Protein AF-A0AA35QQZ6-F1 (afdb_monomer_lite)

pLDDT: mean 83.64, std 11.32, range [43.91, 93.62]

Organism: NCBI:txid74358

Radius of gyration: 11.22 Å; chains: 1; bounding box: 22×29×30 Å

Sequence (56 aa):
CANAPRSFVPGNQVFARNYVGDIPWVPTTVVGVTGPRSYQVALEDGRLWRRHIDQL

Foldseek 3Di:
DDPPPDDDDAQDWAWAADPPDDDGTAIWGFHDDPDPFWTWTAHPVRDIDIDGNVRD

Structure (mmCIF, N/CA/C/O backbone):
data_AF-A0AA35QQZ6-F1
#
_entry.id   AF-A0AA35QQZ6-F1
#
loop_
_atom_site.group_PDB
_atom_site.id
_atom_site.type_symbol
_atom_site.label_atom_id
_atom_site.label_alt_id
_atom_site.label_comp_id
_atom_site.label_asym_id
_atom_site.label_entity_id
_atom_site.label_seq_id
_atom_site.pdbx_PDB_ins_code
_atom_site.Cartn_x
_atom_site.Cartn_y
_atom_site.Cartn_z
_atom_site.occupancy
_atom_site.B_iso_or_equiv
_atom_site.auth_seq_id
_atom_site.auth_comp_id
_atom_site.auth_asym_id
_atom_site.auth_atom_id
_atom_site.pdbx_PDB_model_num
ATOM 1 N N . CYS A 1 1 ? -6.661 18.397 15.232 1.00 43.91 1 CYS A N 1
ATOM 2 C CA . CYS A 1 1 ? -7.957 17.716 15.014 1.00 43.91 1 CYS A CA 1
ATOM 3 C C . CYS A 1 1 ? -8.126 17.569 13.502 1.00 43.91 1 CYS A C 1
ATOM 5 O O . CYS A 1 1 ? -8.108 18.592 12.850 1.00 43.91 1 CYS A O 1
ATOM 7 N N . ALA A 1 2 ? -8.153 16.424 12.831 1.00 49.75 2 ALA A N 1
ATOM 8 C CA . ALA A 1 2 ? -8.229 15.024 13.202 1.00 49.75 2 ALA A CA 1
ATOM 9 C C . ALA A 1 2 ? -7.274 14.257 12.269 1.00 49.75 2 ALA A C 1
ATOM 11 O O . ALA A 1 2 ? -7.464 14.274 11.059 1.00 49.75 2 ALA A O 1
ATOM 12 N N . ASN A 1 3 ? -6.249 13.597 12.811 1.00 53.00 3 ASN A N 1
ATOM 13 C CA . ASN A 1 3 ? -5.520 12.587 12.046 1.00 53.00 3 ASN A CA 1
ATOM 14 C C . ASN A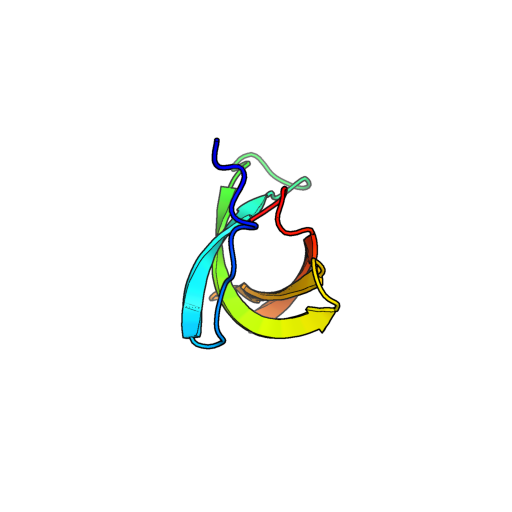 1 3 ? -6.195 11.250 12.356 1.00 53.00 3 ASN A C 1
ATOM 16 O O . ASN A 1 3 ? -5.647 10.424 13.085 1.00 53.00 3 ASN A O 1
ATOM 20 N N . ALA A 1 4 ? -7.457 11.109 11.936 1.00 56.56 4 ALA A N 1
ATOM 21 C CA . ALA A 1 4 ? -8.103 9.809 11.993 1.00 56.56 4 ALA A CA 1
ATOM 22 C C . ALA A 1 4 ? -7.213 8.875 11.164 1.00 56.56 4 ALA A C 1
ATOM 24 O O . ALA A 1 4 ? -6.921 9.215 10.011 1.00 56.56 4 ALA A O 1
ATOM 25 N N . PRO A 1 5 ? -6.698 7.772 11.736 1.00 60.12 5 PRO A N 1
ATOM 26 C CA . PRO A 1 5 ? -5.940 6.832 10.939 1.00 60.12 5 PRO A CA 1
ATOM 27 C C . PRO A 1 5 ? -6.852 6.435 9.785 1.00 60.12 5 PRO A C 1
ATOM 29 O O . PRO A 1 5 ? -7.999 6.034 10.005 1.00 60.12 5 PRO A O 1
ATOM 32 N N . ARG A 1 6 ? -6.365 6.610 8.551 1.00 73.44 6 ARG A N 1
ATOM 33 C CA . ARG A 1 6 ? -7.036 6.022 7.394 1.00 73.44 6 ARG A CA 1
ATOM 34 C C . ARG A 1 6 ? -7.254 4.547 7.772 1.00 73.44 6 ARG A C 1
ATOM 36 O O . ARG A 1 6 ? -6.439 3.947 8.475 1.00 73.44 6 ARG A O 1
ATOM 43 N N . SER A 1 7 ? -8.398 3.979 7.452 1.00 76.25 7 SER A N 1
ATOM 44 C CA . SER A 1 7 ? -8.631 2.562 7.704 1.00 76.25 7 SER A CA 1
ATOM 45 C C . SER A 1 7 ? -9.277 2.010 6.463 1.00 76.25 7 SER A C 1
ATOM 47 O O . SER A 1 7 ? -10.222 2.590 5.935 1.00 76.25 7 SER A O 1
ATOM 49 N N . PHE A 1 8 ? -8.689 0.938 5.955 1.00 83.50 8 PHE A N 1
ATOM 50 C CA . PHE A 1 8 ? -9.191 0.270 4.775 1.00 83.50 8 PHE A CA 1
ATOM 51 C C . PHE A 1 8 ? -9.736 -1.089 5.179 1.00 83.50 8 PHE A C 1
ATOM 53 O O . PHE A 1 8 ? -9.211 -1.753 6.073 1.00 83.50 8 PHE A O 1
ATOM 60 N N . VAL A 1 9 ? -10.802 -1.502 4.513 1.00 85.44 9 VAL A N 1
ATOM 61 C CA . VAL A 1 9 ? -11.420 -2.809 4.724 1.00 85.44 9 VAL A CA 1
ATOM 62 C C . VAL A 1 9 ? -11.127 -3.717 3.532 1.00 85.44 9 VAL A C 1
ATOM 64 O O . VAL A 1 9 ? -10.954 -3.215 2.421 1.00 85.44 9 VAL A O 1
ATOM 67 N N . PRO A 1 10 ? -11.060 -5.045 3.717 1.00 89.00 10 PRO A N 1
ATOM 68 C CA . PRO A 1 10 ? -10.994 -5.970 2.593 1.00 89.00 10 PRO A CA 1
ATOM 69 C C . PRO A 1 10 ? -12.134 -5.703 1.596 1.00 89.00 10 PRO A C 1
ATOM 71 O O . PRO A 1 10 ? -13.282 -5.537 2.000 1.00 89.00 10 PRO A O 1
ATOM 74 N N . GLY A 1 11 ? -11.811 -5.623 0.306 1.00 88.62 11 GLY A N 1
ATOM 75 C CA . GLY A 1 11 ? -12.720 -5.256 -0.780 1.00 88.62 11 GLY A CA 1
ATOM 76 C C . GLY A 1 11 ? -12.665 -3.782 -1.194 1.00 88.62 11 GLY A C 1
ATOM 77 O O . GLY A 1 11 ? -13.245 -3.426 -2.215 1.00 88.62 11 GLY A O 1
ATOM 78 N N . ASN A 1 12 ? -11.966 -2.909 -0.458 1.00 89.88 12 ASN A N 1
ATOM 79 C CA . ASN A 1 12 ? -11.777 -1.522 -0.889 1.00 89.88 12 ASN A CA 1
ATOM 80 C C . ASN A 1 12 ? -10.735 -1.422 -2.003 1.00 89.88 12 ASN A C 1
ATOM 82 O O . ASN A 1 12 ? -9.638 -1.972 -1.894 1.00 89.88 12 ASN A O 1
ATOM 86 N N . GLN A 1 13 ? -11.077 -0.680 -3.052 1.00 90.25 13 GLN A N 1
ATOM 87 C CA . GLN A 1 13 ? -10.173 -0.388 -4.152 1.00 90.25 13 GLN A CA 1
ATOM 88 C C . GLN A 1 13 ? -9.312 0.825 -3.777 1.00 90.25 13 GLN A C 1
ATOM 90 O O . GLN A 1 13 ? -9.828 1.909 -3.506 1.00 90.25 13 GLN A O 1
ATOM 95 N N . VAL A 1 14 ? -8.001 0.620 -3.702 1.00 90.81 14 VAL A N 1
ATOM 96 C CA . VAL A 1 14 ? -6.999 1.596 -3.255 1.00 90.81 14 VAL A CA 1
ATOM 97 C C . VAL A 1 14 ? -5.836 1.623 -4.235 1.00 90.81 14 VAL A C 1
ATOM 99 O O . VAL A 1 14 ? -5.571 0.642 -4.930 1.00 9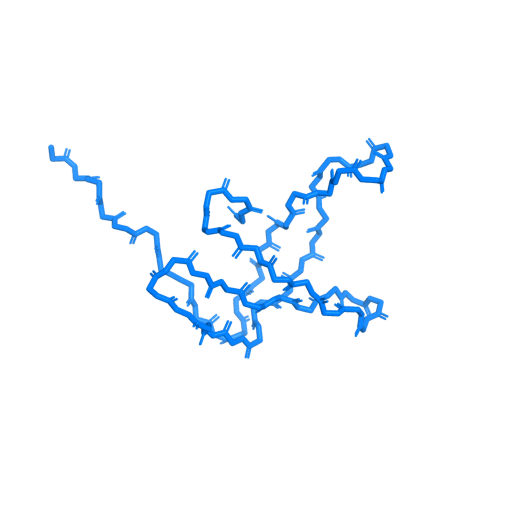0.81 14 VAL A O 1
ATOM 102 N N . PHE A 1 15 ? -5.098 2.723 -4.290 1.00 90.25 15 PHE A N 1
ATOM 103 C CA . PHE A 1 15 ? -3.933 2.811 -5.161 1.00 90.25 15 PHE A CA 1
ATOM 104 C C . PHE A 1 15 ? -2.678 2.506 -4.358 1.00 90.25 15 PHE A C 1
ATOM 106 O O . PHE A 1 15 ? -2.325 3.246 -3.453 1.00 90.25 15 PHE A O 1
ATOM 113 N N . ALA A 1 16 ? -1.970 1.437 -4.703 1.00 90.00 16 ALA A N 1
ATOM 114 C CA . ALA A 1 16 ? -0.716 1.110 -4.050 1.00 90.00 16 ALA A CA 1
ATOM 115 C C . ALA A 1 16 ? 0.460 1.753 -4.772 1.00 90.00 16 ALA A C 1
ATOM 117 O O . ALA A 1 16 ? 0.574 1.688 -6.001 1.00 90.00 16 ALA A O 1
ATOM 118 N N . ARG A 1 17 ? 1.379 2.332 -3.998 1.00 88.94 17 ARG A N 1
ATOM 119 C CA . ARG A 1 17 ? 2.586 2.925 -4.563 1.00 88.94 17 ARG A CA 1
ATOM 120 C C . ARG A 1 17 ? 3.502 1.845 -5.136 1.00 88.94 17 ARG A C 1
ATOM 122 O O . ARG A 1 17 ? 3.966 0.955 -4.415 1.00 88.94 17 ARG A O 1
ATOM 129 N N . ASN A 1 18 ? 3.791 1.955 -6.426 1.00 86.75 18 ASN A N 1
ATOM 130 C CA . ASN A 1 18 ? 4.748 1.116 -7.121 1.00 86.75 18 ASN A CA 1
ATOM 131 C C . ASN A 1 18 ? 6.107 1.825 -7.194 1.00 86.75 18 ASN A C 1
ATOM 133 O O . ASN A 1 18 ? 6.205 2.973 -7.617 1.00 86.75 18 AS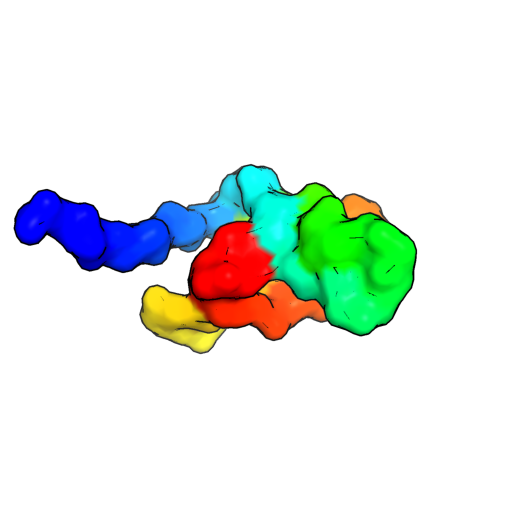N A O 1
ATOM 137 N N . TYR A 1 19 ? 7.157 1.132 -6.758 1.00 78.81 19 TYR A N 1
ATOM 138 C CA . TYR A 1 19 ? 8.542 1.613 -6.826 1.00 78.81 19 TYR A CA 1
ATOM 139 C C . TYR A 1 19 ? 9.291 1.068 -8.050 1.00 78.81 19 TYR A C 1
ATOM 141 O O . TYR A 1 19 ? 10.428 1.461 -8.292 1.00 78.81 19 TYR A O 1
ATOM 149 N N . VAL A 1 20 ? 8.677 0.144 -8.794 1.00 69.62 20 VAL A N 1
ATOM 150 C CA . VAL A 1 20 ? 9.278 -0.556 -9.930 1.00 69.62 20 VAL A CA 1
ATOM 151 C C . VAL A 1 20 ? 8.378 -0.354 -11.148 1.00 69.62 20 VAL A C 1
ATOM 153 O O . VAL A 1 20 ? 7.428 -1.104 -11.366 1.00 69.62 20 VAL A O 1
ATOM 156 N N . GLY A 1 21 ? 8.656 0.695 -11.918 1.00 67.62 21 GLY A N 1
ATOM 157 C CA . GLY A 1 21 ? 7.953 1.021 -13.161 1.00 67.62 21 GLY A CA 1
ATOM 158 C C . GLY A 1 21 ? 7.646 2.510 -13.304 1.00 67.62 21 GLY A C 1
ATOM 159 O O . GLY A 1 21 ? 7.827 3.284 -12.366 1.00 67.62 21 GLY A O 1
ATOM 160 N N . ASP A 1 22 ? 7.160 2.891 -14.485 1.00 75.06 22 ASP A N 1
ATOM 161 C CA . ASP A 1 22 ? 6.864 4.287 -14.836 1.00 75.06 22 ASP A CA 1
ATOM 162 C C . ASP A 1 22 ? 5.606 4.836 -14.150 1.00 75.06 22 ASP A C 1
ATOM 164 O O . ASP A 1 22 ? 5.476 6.044 -13.957 1.00 75.06 22 ASP A O 1
ATOM 168 N N . ILE A 1 23 ? 4.674 3.956 -13.760 1.00 79.75 23 ILE A N 1
ATOM 169 C CA . ILE A 1 23 ? 3.427 4.344 -13.094 1.00 79.75 23 ILE A CA 1
ATOM 170 C C . ILE A 1 23 ? 3.617 4.249 -11.573 1.00 79.75 23 ILE A C 1
ATOM 172 O O . ILE A 1 23 ? 3.712 3.140 -11.041 1.00 79.75 23 ILE A O 1
ATOM 176 N N . PRO A 1 24 ? 3.622 5.381 -10.845 1.00 84.00 24 PRO A N 1
ATOM 177 C CA . PRO A 1 24 ? 3.923 5.399 -9.415 1.00 84.00 24 PRO A CA 1
ATOM 178 C C . PRO A 1 24 ? 2.789 4.862 -8.536 1.00 84.00 24 PRO A C 1
ATOM 180 O O . PRO A 1 24 ? 3.043 4.492 -7.394 1.00 84.00 24 PRO A O 1
ATOM 183 N N . TRP A 1 25 ? 1.552 4.816 -9.033 1.00 88.81 25 TRP A N 1
ATOM 184 C CA . TRP A 1 25 ? 0.368 4.391 -8.286 1.00 88.81 25 TRP A CA 1
ATOM 185 C C . TRP A 1 25 ? -0.433 3.397 -9.115 1.00 88.81 25 TRP A C 1
ATOM 187 O O . TRP A 1 25 ? -0.926 3.732 -10.188 1.00 88.81 25 TRP A O 1
ATOM 197 N N . VAL A 1 26 ? -0.552 2.172 -8.618 1.00 89.69 26 VAL A N 1
ATOM 198 C CA . VAL A 1 26 ? -1.226 1.074 -9.315 1.00 89.69 26 VAL A CA 1
ATOM 199 C C . VAL A 1 26 ? -2.542 0.779 -8.597 1.00 89.69 26 VAL A C 1
ATOM 201 O O . VAL A 1 26 ? -2.538 0.708 -7.367 1.00 89.69 26 VAL A O 1
ATOM 204 N N . PRO A 1 27 ? -3.669 0.623 -9.311 1.00 90.94 27 PRO A N 1
ATOM 205 C CA . PRO A 1 27 ? -4.928 0.233 -8.691 1.00 90.94 27 PRO A CA 1
ATOM 206 C C . PRO A 1 27 ? -4.816 -1.175 -8.099 1.00 90.94 27 PRO A C 1
ATOM 208 O O . PRO A 1 27 ? -4.350 -2.117 -8.739 1.00 90.94 27 PRO A O 1
ATOM 211 N N . THR A 1 28 ? -5.236 -1.313 -6.849 1.00 92.62 28 THR A N 1
ATOM 212 C CA . THR A 1 28 ? -5.215 -2.566 -6.093 1.00 92.62 28 THR A CA 1
ATOM 213 C C . THR A 1 28 ? -6.476 -2.692 -5.251 1.00 92.62 28 THR A C 1
ATOM 215 O O . THR A 1 28 ? -7.154 -1.710 -4.969 1.00 92.62 28 THR A O 1
ATOM 218 N N . THR A 1 29 ? -6.793 -3.902 -4.815 1.00 93.62 29 THR A N 1
ATOM 219 C CA . THR A 1 29 ? -7.901 -4.159 -3.896 1.00 93.62 29 THR A CA 1
ATOM 220 C C . THR A 1 29 ? -7.345 -4.655 -2.577 1.00 93.62 29 THR A C 1
ATOM 222 O O .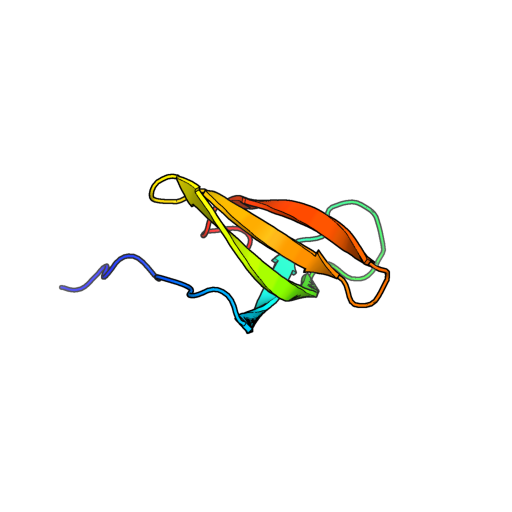 THR A 1 29 ? -6.561 -5.601 -2.554 1.00 93.62 29 THR A O 1
ATOM 225 N N . VAL A 1 30 ? -7.741 -4.051 -1.461 1.00 92.62 30 VAL A N 1
ATOM 226 C CA . VAL A 1 30 ? -7.364 -4.547 -0.134 1.00 92.62 30 VAL A CA 1
ATOM 227 C C . VAL A 1 30 ? -7.944 -5.942 0.048 1.00 92.62 30 VAL A C 1
ATOM 229 O O . VAL A 1 30 ? -9.144 -6.137 -0.078 1.00 92.62 30 VAL A O 1
ATOM 232 N N . VAL A 1 31 ? -7.104 -6.924 0.350 1.00 92.94 31 VAL A N 1
ATOM 233 C CA . VAL A 1 31 ? -7.539 -8.308 0.606 1.00 92.94 31 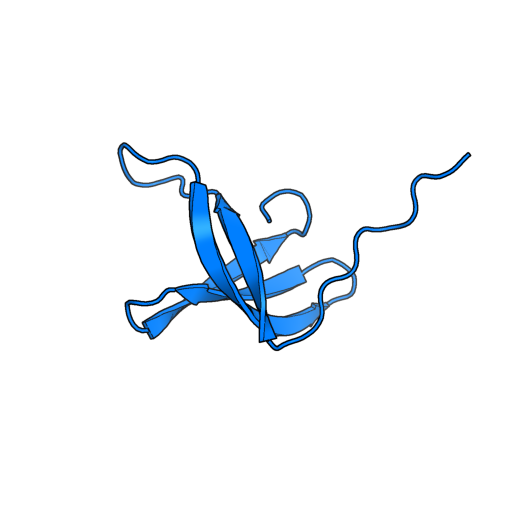VAL A CA 1
ATOM 234 C C . VAL A 1 31 ? -7.476 -8.669 2.081 1.00 92.94 31 VAL A C 1
ATOM 236 O O . VAL A 1 31 ? -8.146 -9.595 2.523 1.00 92.94 31 VAL A O 1
ATOM 239 N N . GLY A 1 32 ? -6.688 -7.938 2.866 1.00 89.62 32 GLY A N 1
ATOM 240 C CA . GLY A 1 32 ? -6.539 -8.228 4.281 1.00 89.62 32 GLY A CA 1
ATOM 241 C C . GLY A 1 32 ? -5.764 -7.157 5.023 1.00 89.62 32 GLY A C 1
ATOM 242 O O . GLY A 1 32 ? -4.954 -6.430 4.451 1.00 89.62 32 GLY A O 1
ATOM 243 N N . VAL A 1 33 ? -5.989 -7.091 6.328 1.00 88.69 33 VAL A N 1
ATOM 244 C CA . VAL A 1 33 ? -5.213 -6.259 7.245 1.00 88.69 33 VAL A CA 1
ATOM 245 C C . VAL A 1 33 ? -4.259 -7.186 7.980 1.00 88.69 33 VAL A C 1
ATOM 247 O O . VAL A 1 33 ? -4.688 -8.118 8.650 1.00 88.69 33 VAL A O 1
ATOM 250 N N . THR A 1 34 ? -2.956 -6.967 7.824 1.00 86.25 34 THR A N 1
ATOM 251 C CA . THR A 1 34 ? -1.929 -7.782 8.492 1.00 86.25 34 THR A CA 1
ATOM 252 C C . THR A 1 34 ? -1.371 -7.130 9.757 1.00 86.25 34 THR A C 1
ATOM 254 O O . THR A 1 34 ? -0.587 -7.751 10.469 1.00 86.25 34 THR A O 1
ATOM 257 N N . GLY A 1 35 ? -1.747 -5.885 10.038 1.00 83.81 35 GLY A N 1
ATOM 258 C CA . GLY A 1 35 ? -1.388 -5.155 11.247 1.00 83.81 35 GLY A CA 1
ATOM 259 C C . GLY A 1 35 ? -2.084 -3.794 11.280 1.00 83.81 35 GLY A C 1
ATOM 260 O O . GLY A 1 35 ? -2.682 -3.397 10.283 1.00 83.81 35 GLY A O 1
ATOM 261 N N . PRO A 1 36 ? -1.972 -3.028 12.375 1.00 80.38 36 PRO A N 1
ATOM 262 C CA . PRO A 1 36 ? -2.721 -1.779 12.568 1.00 80.38 36 PRO A CA 1
ATOM 263 C C . PRO A 1 36 ? -2.487 -0.722 11.475 1.00 80.38 36 PRO A C 1
ATOM 265 O O . PRO A 1 36 ? -3.310 0.170 11.292 1.00 80.38 36 PRO A O 1
ATOM 268 N N . ARG A 1 37 ? -1.371 -0.808 10.740 1.00 84.56 37 ARG A N 1
ATOM 269 C CA . ARG A 1 37 ? -1.065 0.062 9.592 1.00 84.56 37 ARG A CA 1
ATOM 270 C C . ARG A 1 37 ? -0.537 -0.690 8.371 1.00 84.56 37 ARG A C 1
ATOM 272 O O . ARG A 1 37 ? -0.083 -0.066 7.415 1.00 84.56 37 ARG A O 1
ATOM 279 N N . SER A 1 38 ? -0.559 -2.018 8.409 1.00 87.50 38 SER A N 1
ATOM 280 C CA . SER A 1 38 ? -0.023 -2.867 7.348 1.00 87.50 38 SER A CA 1
ATOM 281 C C . SER A 1 38 ? -1.168 -3.600 6.684 1.00 87.50 38 SER A C 1
ATOM 283 O O . SER A 1 38 ? -1.855 -4.404 7.316 1.00 87.50 38 SER A O 1
ATOM 285 N N . TYR A 1 39 ? -1.345 -3.332 5.401 1.00 91.62 39 TYR A N 1
ATOM 286 C CA . TYR A 1 39 ? -2.426 -3.878 4.604 1.00 91.62 39 TYR A CA 1
ATOM 287 C C . TYR A 1 39 ? -1.841 -4.741 3.498 1.00 91.62 39 TYR A C 1
ATOM 289 O O . TYR A 1 39 ? -0.755 -4.483 2.968 1.00 91.62 39 TYR A O 1
ATOM 297 N N . GLN A 1 40 ? -2.565 -5.800 3.183 1.00 92.94 40 GLN A N 1
ATOM 298 C CA . GLN A 1 40 ? -2.300 -6.656 2.050 1.00 92.94 40 GLN A CA 1
ATOM 299 C C . GLN A 1 40 ? -3.293 -6.288 0.955 1.00 92.94 40 GLN A C 1
ATOM 301 O O . GLN A 1 40 ? -4.501 -6.249 1.196 1.00 92.94 40 GLN A O 1
ATOM 306 N N . VAL A 1 41 ? -2.777 -6.010 -0.234 1.00 92.62 41 VAL A N 1
ATOM 307 C CA . VAL A 1 41 ? -3.556 -5.616 -1.403 1.00 92.62 41 VAL A CA 1
ATOM 308 C C . VAL A 1 41 ? -3.251 -6.555 -2.563 1.00 92.62 41 VAL A C 1
ATOM 310 O O . VAL A 1 41 ? -2.110 -6.979 -2.731 1.00 92.62 41 VAL A O 1
ATOM 313 N N . ALA A 1 42 ? -4.265 -6.907 -3.341 1.00 92.81 42 ALA A N 1
ATOM 314 C CA . ALA A 1 42 ? -4.135 -7.656 -4.579 1.00 92.81 42 ALA A CA 1
ATOM 315 C C . ALA A 1 42 ? -4.199 -6.700 -5.766 1.00 92.81 42 ALA A C 1
ATOM 317 O O . ALA A 1 42 ? -5.088 -5.852 -5.842 1.00 92.81 42 ALA A O 1
ATOM 318 N N . LEU A 1 43 ? -3.262 -6.840 -6.692 1.00 90.00 43 LEU A N 1
ATOM 319 C CA . LEU A 1 43 ? -3.355 -6.224 -8.009 1.00 90.00 43 LEU A CA 1
ATOM 320 C C . LEU A 1 43 ? -4.369 -7.003 -8.853 1.00 90.00 43 LEU A C 1
ATOM 322 O O . LEU A 1 43 ? -4.620 -8.181 -8.593 1.00 90.00 43 LEU A O 1
ATOM 326 N N . GLU A 1 44 ? -4.881 -6.377 -9.911 1.00 85.69 44 GLU A N 1
ATOM 327 C CA . GLU A 1 44 ? -5.688 -7.078 -10.924 1.00 85.69 4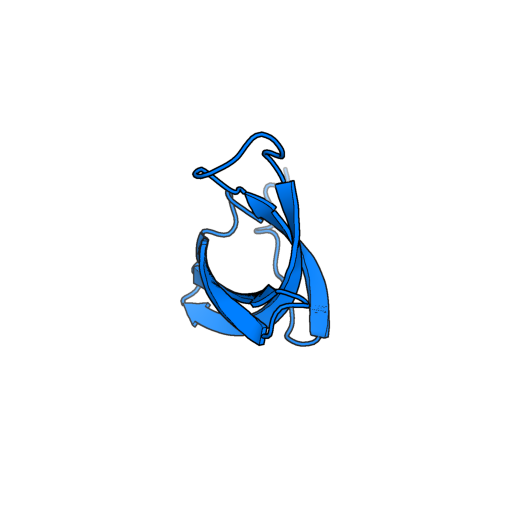4 GLU A CA 1
ATOM 328 C C . GLU A 1 44 ? -4.921 -8.243 -11.574 1.00 85.69 44 GLU A C 1
ATOM 330 O O . GLU A 1 44 ? -5.512 -9.256 -11.923 1.00 85.69 44 GLU A O 1
ATOM 335 N N . ASP A 1 45 ? -3.590 -8.149 -11.628 1.00 85.31 45 ASP A N 1
ATOM 336 C CA . ASP A 1 45 ? -2.679 -9.206 -12.094 1.00 85.31 45 ASP A CA 1
ATOM 337 C C . ASP A 1 45 ? -2.585 -10.416 -11.128 1.00 85.31 45 ASP A C 1
ATOM 339 O O . ASP A 1 45 ? -1.794 -11.334 -11.326 1.00 85.31 45 ASP A O 1
ATOM 343 N N . GLY A 1 46 ? -3.325 -10.417 -10.012 1.00 84.81 46 GLY A N 1
ATOM 344 C CA . GLY A 1 46 ? -3.308 -11.489 -9.004 1.00 84.81 46 GLY A CA 1
ATOM 345 C C . GLY A 1 46 ? -2.094 -11.466 -8.066 1.00 84.81 46 GLY A C 1
ATOM 346 O O . GLY A 1 46 ? -2.013 -12.249 -7.117 1.00 84.81 46 GLY A O 1
ATOM 347 N N . ARG A 1 47 ? -1.151 -10.542 -8.276 1.00 88.75 47 ARG A N 1
ATOM 348 C CA . ARG A 1 47 ? -0.015 -10.314 -7.375 1.00 88.75 47 ARG A CA 1
ATOM 349 C C . ARG A 1 47 ? -0.476 -9.701 -6.057 1.00 88.75 47 ARG A C 1
ATOM 351 O O . ARG A 1 47 ? -1.229 -8.733 -6.040 1.00 88.75 47 ARG A O 1
ATOM 358 N N . LEU A 1 48 ? 0.053 -10.218 -4.952 1.00 90.12 48 LEU A N 1
ATOM 359 C CA . LEU A 1 48 ? -0.207 -9.703 -3.610 1.00 90.12 48 LEU A CA 1
ATOM 360 C C . LEU A 1 48 ? 0.935 -8.808 -3.141 1.00 90.12 48 LEU A C 1
ATOM 362 O O . LEU A 1 48 ? 2.091 -9.231 -3.090 1.00 90.12 48 LEU A O 1
ATOM 366 N N . TRP A 1 49 ? 0.610 -7.579 -2.757 1.00 90.31 49 TRP A N 1
ATOM 367 C CA . TRP A 1 49 ? 1.538 -6.635 -2.148 1.00 90.31 49 TRP A CA 1
ATOM 368 C C . TRP A 1 49 ? 1.189 -6.396 -0.691 1.00 90.31 49 TRP A C 1
ATOM 370 O O . TRP A 1 49 ? 0.025 -6.345 -0.304 1.00 90.31 49 TRP A O 1
ATOM 380 N N . ARG A 1 50 ? 2.223 -6.191 0.122 1.00 90.56 50 ARG A N 1
ATOM 381 C CA . ARG A 1 50 ? 2.081 -5.789 1.518 1.00 90.56 50 ARG A CA 1
ATOM 382 C C . ARG A 1 50 ? 2.631 -4.380 1.660 1.00 90.56 50 ARG A C 1
ATOM 384 O O . ARG A 1 50 ? 3.817 -4.155 1.415 1.00 90.56 50 ARG A O 1
ATOM 391 N N . ARG A 1 51 ? 1.761 -3.427 1.986 1.00 90.44 51 ARG A N 1
ATOM 392 C CA . ARG A 1 51 ? 2.090 -1.998 2.008 1.00 90.44 51 ARG A CA 1
ATOM 393 C C . ARG A 1 51 ? 1.625 -1.344 3.297 1.00 90.44 51 ARG A C 1
ATOM 395 O O . ARG A 1 51 ? 0.657 -1.769 3.930 1.00 90.44 51 ARG A O 1
ATOM 402 N N . HIS A 1 52 ? 2.382 -0.333 3.711 1.00 89.56 52 HIS A N 1
ATOM 403 C CA . HIS A 1 52 ? 1.965 0.532 4.803 1.00 89.56 52 HIS A CA 1
ATOM 404 C C . HIS A 1 52 ? 0.817 1.414 4.324 1.00 89.56 52 HIS A C 1
ATOM 406 O O . HIS A 1 52 ? 0.732 1.731 3.141 1.00 89.56 52 HIS A O 1
ATOM 412 N N . ILE A 1 53 ? -0.028 1.850 5.245 1.00 86.62 53 ILE A N 1
ATOM 413 C CA . ILE A 1 53 ? -1.164 2.705 4.919 1.00 86.62 53 ILE A CA 1
ATOM 414 C C . ILE A 1 53 ? -0.784 4.037 4.261 1.00 86.62 53 ILE A C 1
ATOM 416 O O . ILE A 1 53 ? -1.560 4.589 3.499 1.00 86.62 53 ILE A O 1
ATOM 420 N N . ASP A 1 54 ? 0.429 4.529 4.510 1.00 85.56 54 ASP A N 1
ATOM 421 C CA . ASP A 1 54 ? 0.951 5.742 3.863 1.00 85.56 54 ASP A CA 1
ATOM 422 C C . ASP A 1 54 ? 1.399 5.501 2.406 1.00 85.56 54 ASP A C 1
ATOM 424 O O . ASP A 1 54 ? 1.787 6.432 1.704 1.00 85.56 54 ASP A O 1
ATOM 428 N N . GLN A 1 55 ? 1.404 4.240 1.965 1.00 85.81 55 GLN A N 1
ATOM 429 C CA . GLN A 1 55 ? 1.732 3.797 0.607 1.00 85.81 55 GLN A CA 1
ATOM 430 C C . GLN A 1 55 ? 0.493 3.260 -0.137 1.00 85.81 55 GLN A C 1
ATOM 432 O O . GLN A 1 55 ? 0.662 2.601 -1.168 1.00 85.81 55 GLN A O 1
ATOM 437 N N . LEU A 1 56 ? -0.706 3.504 0.407 1.00 86.75 56 LEU A N 1
ATOM 438 C CA . LEU A 1 56 ? -2.022 3.137 -0.125 1.00 86.75 56 LEU A CA 1
ATOM 439 C C . LEU A 1 56 ? -2.939 4.363 -0.247 1.00 86.75 56 LEU A C 1
ATOM 441 O O . LEU A 1 56 ? -2.644 5.384 0.419 1.00 86.75 56 LEU A O 1
#

Secondary structure (DSSP, 8-state):
---PPP---TT-EEEEEPSSSS-SEEEEEEEEEEETTEEEEEETTS-EEEEEGGG-